Protein AF-A0A1H2KK87-F1 (afdb_monomer)

Organism: NCBI:txid419479

Sequence (84 aa):
MEMISEVVTMEQILIRNLPVGTKAALRARAQQHHRSVEAEAREILADGLEREPVTIVDLLGMDEGADIEFEPERLGLAARTPEL

InterPro domains:
  IPR010985 Ribbon-helix-helix [SSF47598] (12-55)
  IPR013321 Arc-type ribbon-helix-helix [G3DSA:1.10.1220.10] (21-61)
  IPR053853 Antitoxin FitA-like, ribbon-helix-helix [PF22513]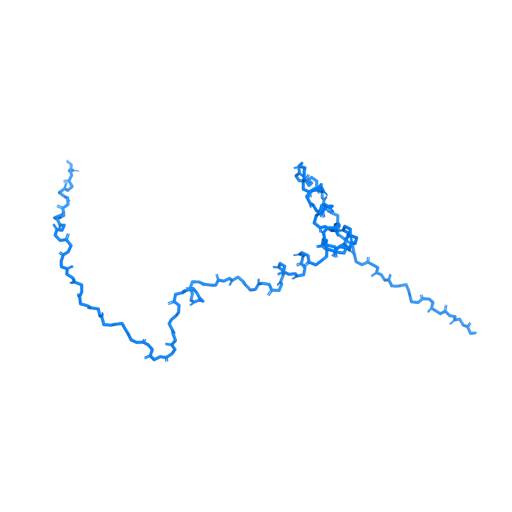 (12-47)

Solvent-accessible surface area (backbone atoms only — not comparable to full-atom values): 5914 Å² total; per-residue (Å²): 138,83,81,79,74,78,74,77,78,78,87,83,84,83,82,76,87,67,60,89,61,50,70,57,54,45,43,56,51,10,59,76,69,74,46,50,56,66,58,41,51,49,49,55,52,49,57,58,68,69,52,70,80,83,45,72,58,75,74,67,57,68,64,93,89,69,79,83,91,81,81,79,76,82,86,81,75,75,83,80,80,79,88,130

Foldseek 3Di:
DDPPPPPPPDDDDDDPPDDPCPLVVLVVVCVVVVHDSVVSVVVVVVVVVPDDPCDPCNVPPDPPPDDDPDDDDDPPDDDDDDDD

Radius of gyration: 26.92 Å; Cα contacts (8 Å, |Δi|>4): 16; chains: 1; bounding box: 40×68×74 Å

Secondary structure (DSSP, 8-state):
----------------SPPTTHHHHHHHHHHHTTS-HHHHHHHHHHHHHHSPPPPHHHHHPPPTT------PPP--PPPPPPP-

Mean predicted aligned error: 13.1 Å

pLDDT: mean 85.87, std 11.83, range [45.34, 98.0]

Nearest PDB structures (foldseek):
  6a7v-assembly1_U  TM=3.849E-01  e=5.546E+00  Mycobacterium tuberculosis H37Rv

Structure (mmCIF, N/CA/C/O backbone):
data_AF-A0A1H2KK87-F1
#
_entry.id   AF-A0A1H2KK87-F1
#
loop_
_atom_site.group_PDB
_atom_site.id
_atom_site.type_symbol
_atom_site.label_atom_id
_atom_site.label_alt_id
_atom_site.label_comp_id
_atom_site.label_asym_id
_atom_site.label_entity_id
_atom_site.label_seq_id
_atom_site.pdbx_PDB_ins_code
_atom_site.Cartn_x
_atom_site.Cartn_y
_atom_site.Cartn_z
_atom_site.occupancy
_atom_site.B_iso_or_equiv
_atom_site.auth_seq_id
_atom_site.auth_comp_id
_atom_site.auth_asym_id
_atom_site.auth_atom_id
_atom_site.pdbx_PDB_model_num
ATOM 1 N N . MET A 1 1 ? -4.349 -31.482 -37.646 1.00 45.34 1 MET A N 1
ATOM 2 C CA . MET A 1 1 ? -3.907 -31.277 -36.254 1.00 45.34 1 MET A CA 1
ATOM 3 C C . MET A 1 1 ? -3.528 -29.813 -36.131 1.00 45.34 1 MET A C 1
ATOM 5 O O . MET A 1 1 ? -2.374 -29.462 -36.325 1.00 45.34 1 MET A O 1
ATOM 9 N N . GLU A 1 2 ? -4.532 -28.951 -35.972 1.00 49.62 2 GLU A N 1
ATOM 10 C CA . GLU A 1 2 ? -4.322 -27.524 -35.716 1.00 49.62 2 GLU A CA 1
ATOM 11 C C . GLU A 1 2 ? -3.980 -27.366 -34.239 1.00 49.62 2 GLU A C 1
ATOM 13 O O . GLU A 1 2 ? -4.783 -27.690 -33.366 1.00 49.62 2 GLU A O 1
ATOM 18 N N . MET A 1 3 ? -2.759 -26.916 -33.962 1.00 54.81 3 MET A N 1
ATOM 19 C CA . MET A 1 3 ? -2.398 -26.415 -32.646 1.00 54.81 3 MET A CA 1
ATOM 20 C C . MET A 1 3 ? -3.048 -25.042 -32.520 1.00 54.81 3 MET A C 1
ATOM 22 O O . MET A 1 3 ? -2.503 -24.048 -32.999 1.00 54.81 3 MET A O 1
ATOM 26 N N . ILE A 1 4 ? -4.239 -24.990 -31.928 1.00 58.97 4 ILE A N 1
ATOM 27 C CA . ILE A 1 4 ? -4.787 -23.735 -31.426 1.00 58.97 4 ILE A CA 1
ATOM 28 C C . ILE A 1 4 ? -3.846 -23.259 -30.318 1.00 58.97 4 ILE A C 1
ATOM 30 O O . ILE A 1 4 ? -3.890 -23.723 -29.185 1.00 58.97 4 ILE A O 1
ATOM 34 N N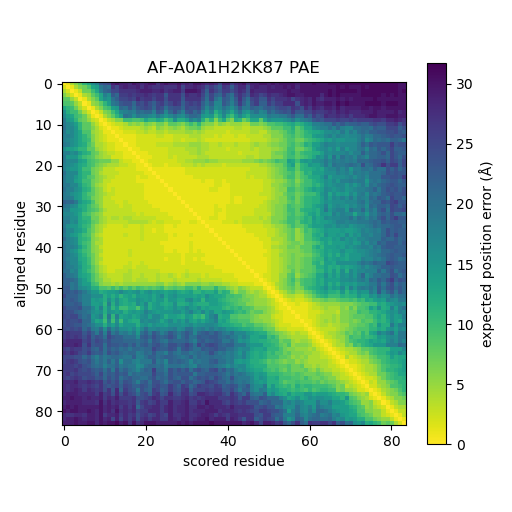 . SER A 1 5 ? -2.906 -22.394 -30.697 1.00 59.06 5 SER A N 1
ATOM 35 C CA . SER A 1 5 ? -2.143 -21.576 -29.768 1.00 59.06 5 SER A CA 1
ATOM 36 C C . SER A 1 5 ? -3.162 -20.813 -28.937 1.00 59.06 5 SER A C 1
ATOM 38 O O . SER A 1 5 ? -3.775 -19.869 -29.433 1.00 59.06 5 SER A O 1
ATOM 40 N N . GLU A 1 6 ? -3.364 -21.237 -27.696 1.00 60.34 6 GLU A N 1
ATOM 41 C CA . GLU A 1 6 ? -4.051 -20.441 -26.695 1.00 60.34 6 GLU A CA 1
ATOM 42 C C . GLU A 1 6 ? -3.297 -19.113 -26.603 1.00 60.34 6 GLU A C 1
ATOM 44 O O . GLU A 1 6 ? -2.167 -19.035 -26.118 1.00 60.34 6 GLU A O 1
ATOM 49 N N . VAL A 1 7 ? -3.869 -18.066 -27.196 1.00 65.62 7 VAL A N 1
ATOM 50 C CA . VAL A 1 7 ? -3.377 -16.709 -27.001 1.00 65.62 7 VAL A CA 1
ATOM 51 C C . VAL A 1 7 ? -3.684 -16.401 -25.547 1.00 65.62 7 VAL A C 1
ATOM 53 O O . VAL A 1 7 ? -4.814 -16.053 -25.216 1.00 65.62 7 VAL A O 1
ATOM 56 N N . VAL A 1 8 ? -2.693 -16.579 -24.674 1.00 63.56 8 VAL A N 1
ATOM 57 C CA . VAL A 1 8 ? -2.752 -16.073 -23.305 1.00 63.56 8 VAL A CA 1
ATOM 58 C C . VAL A 1 8 ? -2.936 -14.565 -23.429 1.00 63.56 8 VAL A C 1
ATOM 60 O O . VAL A 1 8 ? -2.005 -13.835 -23.774 1.00 63.56 8 VAL A O 1
ATOM 63 N N . THR A 1 9 ? -4.162 -14.088 -23.239 1.00 66.38 9 THR A N 1
ATOM 64 C CA . THR A 1 9 ? -4.457 -12.659 -23.259 1.00 66.38 9 THR A CA 1
ATOM 65 C C . THR A 1 9 ? -3.822 -12.048 -22.018 1.00 66.38 9 THR A C 1
ATOM 67 O O . THR A 1 9 ? -4.317 -12.233 -20.909 1.00 66.38 9 THR A O 1
ATOM 70 N N . MET A 1 10 ? -2.688 -11.366 -22.187 1.00 75.69 10 MET A N 1
ATOM 71 C CA . MET A 1 10 ? -2.028 -10.667 -21.085 1.00 75.69 10 MET A CA 1
ATOM 72 C C . MET A 1 10 ? -2.876 -9.464 -20.672 1.00 75.69 10 MET A C 1
ATOM 74 O O . MET A 1 10 ? -3.074 -8.533 -21.454 1.00 75.69 10 MET A O 1
ATOM 78 N N . GLU A 1 11 ? -3.362 -9.468 -19.435 1.00 83.25 11 GLU A N 1
ATOM 79 C CA . GLU A 1 11 ? -4.018 -8.301 -18.852 1.00 83.25 11 GLU A CA 1
ATOM 80 C C . GLU A 1 11 ? -2.991 -7.188 -18.593 1.00 83.25 11 GLU A C 1
ATOM 82 O O . GLU A 1 11 ? -1.944 -7.419 -17.980 1.00 83.25 11 GLU A O 1
ATOM 87 N N . GLN A 1 12 ? -3.288 -5.972 -19.064 1.00 88.94 12 GLN A N 1
ATOM 88 C CA . GLN A 1 12 ? -2.384 -4.824 -18.989 1.00 88.94 12 GLN A CA 1
ATOM 89 C C . GLN A 1 12 ? -3.093 -3.576 -18.451 1.00 88.94 12 GLN A C 1
ATOM 91 O O . GLN A 1 12 ? -4.189 -3.224 -18.882 1.00 88.94 12 GLN A O 1
ATOM 96 N N . ILE A 1 13 ? -2.404 -2.845 -17.569 1.00 89.56 13 ILE A N 1
ATOM 97 C CA . ILE A 1 13 ? -2.829 -1.542 -17.045 1.00 89.56 13 ILE A CA 1
ATOM 98 C C . ILE A 1 13 ? -1.803 -0.478 -17.455 1.00 89.56 13 ILE A C 1
ATOM 100 O O . ILE A 1 13 ? -0.597 -0.656 -17.276 1.00 89.56 13 ILE A O 1
ATOM 104 N N . LEU A 1 14 ? -2.275 0.655 -17.984 1.00 93.56 14 LEU A N 1
ATOM 105 C CA . LEU A 1 14 ? -1.443 1.819 -18.299 1.00 93.56 14 LEU A CA 1
ATOM 106 C C . LEU A 1 14 ? -1.689 2.943 -17.286 1.00 93.56 14 LEU A C 1
ATOM 108 O O . LEU A 1 14 ? -2.733 3.594 -17.313 1.00 93.56 14 LEU A O 1
ATOM 112 N N . ILE A 1 15 ? -0.695 3.233 -16.443 1.00 92.38 15 ILE A N 1
ATOM 113 C CA . ILE A 1 15 ? -0.747 4.363 -15.505 1.00 92.38 15 ILE A CA 1
ATOM 114 C C . ILE A 1 15 ? -0.183 5.611 -16.193 1.00 92.38 15 ILE A C 1
ATOM 116 O O . ILE A 1 15 ? 1.027 5.738 -16.396 1.00 92.38 15 ILE A O 1
ATOM 120 N N . ARG A 1 16 ? -1.068 6.540 -16.567 1.00 95.31 16 ARG A N 1
ATOM 121 C CA . ARG A 1 16 ? -0.689 7.852 -17.118 1.00 95.31 16 ARG A CA 1
ATOM 122 C C . ARG A 1 16 ? -0.408 8.847 -15.994 1.00 95.31 16 ARG A C 1
ATOM 124 O O . ARG A 1 16 ? -0.993 8.742 -14.923 1.00 95.31 16 ARG A O 1
ATOM 131 N N . ASN A 1 17 ? 0.453 9.829 -16.268 1.00 94.38 17 ASN A N 1
ATOM 132 C CA . ASN A 1 17 ? 0.819 10.895 -15.323 1.00 94.38 17 ASN A CA 1
ATOM 133 C C . ASN A 1 17 ? 1.323 10.368 -13.970 1.00 94.38 17 ASN A C 1
ATOM 135 O O . ASN A 1 17 ? 1.007 10.926 -12.922 1.00 94.38 17 ASN A O 1
ATOM 139 N N . LEU A 1 18 ? 2.103 9.283 -13.994 1.00 94.12 18 LEU A N 1
ATOM 140 C CA . LEU A 1 18 ? 2.720 8.749 -12.787 1.00 94.12 18 LEU A CA 1
ATOM 141 C C . LEU A 1 18 ? 3.582 9.845 -12.127 1.00 94.12 18 LEU A C 1
ATOM 143 O O . LEU A 1 18 ? 4.405 10.442 -12.832 1.00 94.12 18 LEU A O 1
ATOM 147 N N . PRO A 1 19 ? 3.429 10.103 -10.813 1.00 96.56 19 PRO A N 1
ATOM 148 C CA . PRO A 1 19 ? 4.190 11.144 -10.143 1.00 96.56 19 PRO A CA 1
ATOM 149 C C . PRO A 1 19 ? 5.697 10.986 -10.354 1.00 96.56 19 PRO A C 1
ATOM 151 O O . PRO A 1 19 ? 6.240 9.878 -10.471 1.00 96.56 19 PRO A O 1
ATOM 154 N N . VAL A 1 20 ? 6.382 12.126 -10.426 1.00 94.56 20 VAL A N 1
ATOM 155 C CA . VAL A 1 20 ? 7.830 12.160 -10.630 1.00 94.56 20 VAL A CA 1
ATOM 156 C C . VAL A 1 20 ? 8.509 11.365 -9.514 1.00 94.56 20 VAL A C 1
ATOM 158 O O . VAL A 1 20 ? 8.192 11.514 -8.339 1.00 94.56 20 VAL A O 1
ATOM 161 N N . GLY A 1 21 ? 9.437 10.486 -9.891 1.00 95.19 21 GLY A N 1
ATOM 162 C CA . GLY A 1 21 ? 10.179 9.642 -8.952 1.00 95.19 21 GLY A CA 1
ATOM 163 C C . GLY A 1 21 ? 9.515 8.304 -8.613 1.00 95.19 21 GLY A C 1
ATOM 164 O O . GLY A 1 21 ? 10.234 7.363 -8.283 1.00 95.19 21 GLY A O 1
ATOM 165 N N . THR A 1 22 ? 8.201 8.128 -8.798 1.00 95.88 22 THR A N 1
ATOM 166 C CA . THR A 1 22 ? 7.522 6.867 -8.432 1.00 95.88 22 THR A CA 1
ATOM 167 C C . THR A 1 22 ? 8.060 5.666 -9.212 1.00 95.88 22 THR A C 1
ATOM 169 O O . THR A 1 22 ? 8.303 4.611 -8.634 1.00 95.88 22 THR A O 1
ATOM 172 N N . LYS A 1 23 ? 8.348 5.817 -10.513 1.00 95.06 23 LYS A N 1
ATOM 173 C CA . LYS A 1 23 ? 8.961 4.736 -11.313 1.00 95.06 23 LYS A CA 1
ATOM 174 C C . LYS A 1 23 ? 10.374 4.382 -10.839 1.00 95.06 23 LYS A C 1
ATOM 176 O O . LYS A 1 23 ? 10.787 3.233 -10.962 1.00 95.06 23 LYS A O 1
ATOM 181 N N . ALA A 1 24 ? 11.128 5.361 -10.336 1.00 96.88 24 ALA A N 1
ATOM 182 C CA . ALA A 1 24 ? 12.466 5.128 -9.797 1.00 96.88 24 ALA A CA 1
ATOM 183 C C . ALA A 1 24 ? 12.393 4.380 -8.459 1.00 96.88 24 ALA A C 1
ATOM 185 O O . ALA A 1 24 ? 13.105 3.395 -8.287 1.00 96.88 24 ALA A O 1
ATOM 186 N N . ALA A 1 25 ? 11.474 4.777 -7.574 1.00 97.50 25 ALA A N 1
ATOM 187 C CA . ALA A 1 25 ? 11.198 4.062 -6.330 1.00 97.50 25 ALA A CA 1
ATOM 188 C C . ALA A 1 25 ? 10.749 2.613 -6.593 1.00 97.50 25 ALA A C 1
ATOM 190 O O . ALA A 1 25 ? 11.283 1.684 -5.991 1.00 97.50 25 ALA A O 1
ATOM 191 N N . LEU A 1 26 ? 9.847 2.406 -7.560 1.00 96.88 26 LEU A N 1
ATOM 192 C CA . LEU A 1 26 ? 9.395 1.071 -7.956 1.00 96.88 26 LEU A CA 1
ATOM 193 C C . LEU A 1 26 ? 10.545 0.208 -8.497 1.00 96.88 26 LEU A C 1
ATOM 195 O O . LEU A 1 26 ? 10.643 -0.965 -8.158 1.00 96.88 26 LEU A O 1
ATOM 199 N N . ARG A 1 27 ? 11.451 0.783 -9.302 1.00 97.38 27 ARG A N 1
ATOM 200 C CA . ARG A 1 27 ? 12.658 0.079 -9.770 1.00 97.38 27 ARG A CA 1
ATOM 201 C C . ARG A 1 27 ? 13.577 -0.324 -8.625 1.00 97.38 27 ARG A C 1
ATOM 203 O O . ARG A 1 27 ? 14.041 -1.457 -8.618 1.00 97.38 27 ARG A O 1
ATOM 210 N N . ALA A 1 28 ? 13.835 0.584 -7.685 1.00 98.00 28 ALA A N 1
ATOM 211 C CA . ALA A 1 28 ? 14.681 0.296 -6.532 1.00 98.00 28 ALA A CA 1
ATOM 212 C C . ALA A 1 28 ? 14.098 -0.853 -5.695 1.00 98.00 28 ALA A C 1
ATOM 214 O O . ALA A 1 28 ? 14.818 -1.786 -5.351 1.00 98.00 28 ALA A O 1
ATOM 215 N N . ARG A 1 29 ? 12.780 -0.832 -5.456 1.00 97.88 29 ARG A N 1
ATOM 216 C CA . ARG A 1 29 ? 12.071 -1.894 -4.735 1.00 97.88 29 ARG A CA 1
ATOM 217 C C . ARG A 1 29 ? 12.103 -3.232 -5.482 1.00 97.88 29 ARG A C 1
ATOM 219 O O . ARG A 1 29 ? 12.483 -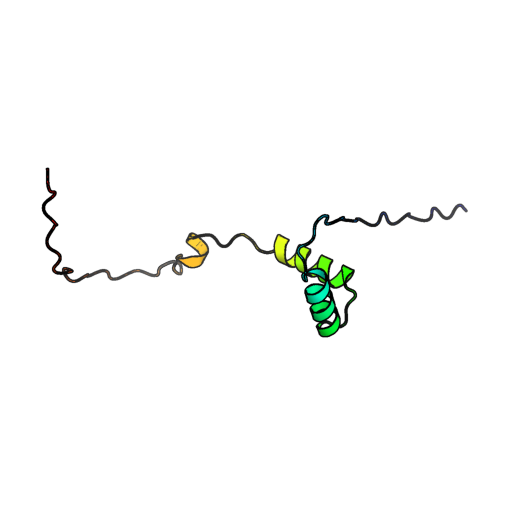4.241 -4.902 1.00 97.88 29 ARG A O 1
ATOM 226 N N . ALA A 1 30 ? 11.822 -3.234 -6.786 1.00 97.94 30 ALA A N 1
ATOM 227 C CA . ALA A 1 30 ? 11.901 -4.440 -7.614 1.00 97.94 30 ALA A CA 1
ATOM 228 C C . ALA A 1 30 ? 13.308 -5.065 -7.590 1.00 97.94 30 ALA A C 1
ATOM 230 O O . ALA A 1 30 ? 13.458 -6.285 -7.537 1.00 97.94 30 ALA A O 1
ATOM 231 N N . GLN A 1 31 ? 14.350 -4.228 -7.576 1.00 97.75 31 GLN A N 1
ATOM 232 C CA . GLN A 1 31 ? 15.736 -4.677 -7.490 1.00 97.75 31 GLN A CA 1
ATOM 233 C C . GLN A 1 31 ? 16.062 -5.297 -6.124 1.00 97.75 31 GLN A C 1
ATOM 235 O O . GLN A 1 31 ? 16.723 -6.332 -6.081 1.00 97.75 31 GLN A O 1
ATOM 240 N N . GLN A 1 32 ? 15.564 -4.707 -5.030 1.00 97.56 32 GLN A N 1
ATOM 241 C CA . GLN A 1 32 ? 15.670 -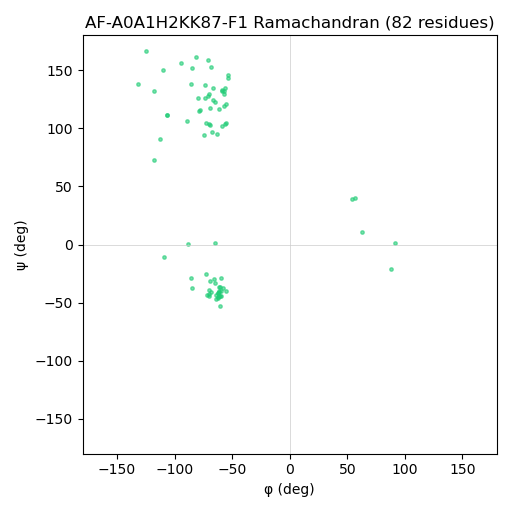5.271 -3.676 1.00 97.56 32 GLN A CA 1
ATOM 242 C C . GLN A 1 32 ? 14.963 -6.626 -3.560 1.00 97.56 32 GLN A C 1
ATOM 244 O O . GLN A 1 32 ? 15.458 -7.516 -2.880 1.00 97.56 32 GLN A O 1
ATOM 249 N N . HIS A 1 33 ? 13.829 -6.794 -4.240 1.00 97.25 33 HIS A N 1
ATOM 250 C CA . HIS A 1 33 ? 13.043 -8.029 -4.225 1.00 97.25 33 HIS A CA 1
ATOM 251 C C . HIS A 1 33 ? 13.464 -9.052 -5.291 1.00 97.25 33 HIS A C 1
ATOM 253 O O . HIS A 1 33 ? 12.869 -10.124 -5.375 1.00 97.25 33 HIS A O 1
ATOM 259 N N . HIS A 1 34 ? 14.475 -8.739 -6.109 1.00 97.44 34 HIS A N 1
ATOM 260 C CA . HIS A 1 34 ? 14.952 -9.578 -7.214 1.00 97.44 34 HIS A CA 1
ATOM 261 C C . HIS A 1 34 ? 13.864 -9.939 -8.244 1.00 97.44 34 HIS A C 1
ATOM 263 O O . HIS A 1 34 ? 13.817 -11.057 -8.759 1.00 97.44 34 HIS A O 1
ATOM 269 N N . ARG A 1 35 ? 12.989 -8.982 -8.568 1.00 96.44 35 ARG A N 1
ATOM 270 C CA . ARG A 1 35 ? 11.865 -9.142 -9.504 1.00 96.44 35 ARG A CA 1
ATOM 271 C C . ARG A 1 35 ? 11.913 -8.095 -10.616 1.00 96.44 35 ARG A C 1
ATOM 273 O O . ARG A 1 35 ? 12.647 -7.108 -10.550 1.00 96.44 35 ARG A O 1
ATOM 280 N N . SER A 1 36 ? 11.120 -8.305 -11.667 1.00 96.94 36 SER A N 1
ATOM 281 C CA . SER A 1 36 ? 10.906 -7.264 -12.674 1.00 96.94 36 SER A CA 1
ATOM 282 C C . SER A 1 36 ? 10.054 -6.127 -12.100 1.00 96.94 36 SER A C 1
ATOM 284 O O . SER A 1 36 ? 9.298 -6.309 -11.149 1.00 96.94 36 SER A O 1
ATOM 286 N N . VAL A 1 37 ? 10.140 -4.943 -12.709 1.00 95.38 37 VAL A N 1
ATOM 287 C CA . VAL A 1 37 ? 9.322 -3.779 -12.317 1.00 95.38 37 VAL A CA 1
ATOM 288 C C . VAL A 1 37 ? 7.826 -4.067 -12.466 1.00 95.38 37 VAL A C 1
ATOM 290 O O . VAL A 1 37 ? 7.029 -3.596 -11.662 1.00 95.38 37 VAL A O 1
ATOM 293 N N . GLU A 1 38 ? 7.444 -4.827 -13.493 1.00 94.06 38 GLU A N 1
ATOM 294 C CA . GLU A 1 38 ? 6.054 -5.224 -13.723 1.00 94.06 38 GLU A CA 1
ATOM 295 C C . GLU A 1 38 ? 5.577 -6.228 -12.672 1.00 94.06 38 GLU A C 1
ATOM 297 O O . GLU A 1 38 ? 4.486 -6.066 -12.134 1.00 94.06 38 GLU A O 1
ATOM 302 N N . ALA A 1 39 ? 6.401 -7.228 -12.345 1.00 94.88 39 ALA A N 1
ATOM 303 C CA . ALA A 1 39 ? 6.085 -8.187 -11.294 1.00 94.88 39 ALA A CA 1
ATOM 304 C C . ALA A 1 39 ? 5.934 -7.480 -9.940 1.00 94.88 39 ALA A C 1
ATOM 306 O O . ALA A 1 39 ? 4.957 -7.708 -9.244 1.00 94.88 39 ALA A O 1
ATOM 307 N N . GLU A 1 40 ? 6.832 -6.550 -9.609 1.00 97.00 40 GLU A N 1
ATOM 308 C CA . GLU A 1 40 ? 6.716 -5.750 -8.387 1.00 97.00 40 GLU A CA 1
ATOM 309 C C . GLU A 1 40 ? 5.444 -4.886 -8.379 1.00 97.00 40 GLU A C 1
ATOM 311 O O . GLU A 1 40 ? 4.755 -4.808 -7.368 1.00 97.00 40 GLU A O 1
ATOM 316 N N . ALA A 1 41 ? 5.091 -4.258 -9.506 1.00 95.50 41 ALA A N 1
ATOM 317 C CA . ALA A 1 41 ? 3.848 -3.491 -9.608 1.00 95.50 41 ALA A CA 1
ATOM 318 C C . ALA A 1 41 ? 2.607 -4.370 -9.403 1.00 95.50 41 ALA A C 1
ATOM 320 O O . ALA A 1 41 ? 1.666 -3.950 -8.736 1.00 95.50 41 ALA A O 1
ATOM 321 N N . ARG A 1 42 ? 2.612 -5.577 -9.976 1.00 94.38 42 ARG A N 1
ATOM 322 C CA . ARG A 1 42 ? 1.524 -6.551 -9.859 1.00 94.38 42 ARG A CA 1
ATOM 323 C C . ARG A 1 42 ? 1.325 -6.988 -8.413 1.00 94.38 42 ARG A C 1
ATOM 325 O O . ARG A 1 42 ? 0.196 -6.982 -7.948 1.00 94.38 42 ARG A O 1
ATOM 332 N N . GLU A 1 43 ? 2.410 -7.285 -7.709 1.00 95.31 43 GLU A N 1
ATOM 333 C CA . GLU A 1 43 ? 2.375 -7.686 -6.297 1.00 95.31 43 GLU A CA 1
ATOM 334 C C . GLU A 1 43 ? 1.857 -6.550 -5.412 1.00 95.31 43 GLU A C 1
ATOM 336 O O . GLU A 1 43 ? 0.969 -6.761 -4.602 1.00 95.31 43 GLU A O 1
ATOM 341 N N . ILE A 1 44 ? 2.309 -5.311 -5.636 1.00 95.00 44 ILE A N 1
ATOM 342 C CA . ILE A 1 44 ? 1.797 -4.142 -4.901 1.00 95.00 44 ILE A CA 1
ATOM 343 C C . ILE A 1 44 ? 0.292 -3.952 -5.110 1.00 95.00 44 ILE A C 1
ATOM 345 O O . ILE A 1 44 ? -0.416 -3.569 -4.179 1.00 95.00 44 ILE A O 1
ATOM 349 N N . LEU A 1 45 ? -0.189 -4.166 -6.337 1.00 93.44 45 LEU A N 1
ATOM 350 C CA . LEU A 1 45 ? -1.612 -4.065 -6.648 1.00 93.44 45 LEU A CA 1
ATOM 351 C C . LEU A 1 45 ? -2.406 -5.210 -6.013 1.00 93.44 45 LEU A C 1
ATOM 353 O O . LEU A 1 45 ? -3.466 -4.941 -5.458 1.00 93.44 45 LEU A O 1
ATOM 357 N N . ALA A 1 46 ? -1.897 -6.443 -6.059 1.00 93.12 46 ALA A N 1
ATOM 358 C CA . ALA A 1 46 ? -2.518 -7.597 -5.413 1.00 93.12 46 ALA A CA 1
ATOM 359 C C . ALA A 1 46 ? -2.613 -7.392 -3.893 1.00 93.12 46 ALA A C 1
ATOM 361 O O . ALA A 1 46 ? -3.717 -7.379 -3.358 1.00 93.12 46 ALA A O 1
ATOM 362 N N . ASP A 1 47 ? -1.495 -7.071 -3.233 1.00 93.38 47 ASP A N 1
ATOM 363 C CA . ASP A 1 47 ? -1.439 -6.761 -1.798 1.00 93.38 47 ASP A CA 1
ATOM 364 C C . ASP A 1 47 ? -2.405 -5.629 -1.414 1.00 93.38 47 ASP A C 1
ATOM 366 O O . ASP A 1 47 ? -3.015 -5.635 -0.346 1.00 93.38 47 ASP A O 1
ATOM 370 N N . GLY A 1 48 ? -2.510 -4.605 -2.266 1.00 91.25 48 GLY A N 1
ATOM 371 C CA . GLY A 1 48 ? -3.393 -3.465 -2.041 1.00 91.25 48 GLY A CA 1
ATOM 372 C C . GLY A 1 48 ? -4.878 -3.812 -2.152 1.00 91.25 48 GLY A C 1
ATOM 373 O O . GLY A 1 48 ? -5.681 -3.188 -1.467 1.00 91.25 48 GLY A O 1
ATOM 374 N N . LEU A 1 49 ? -5.231 -4.782 -3.000 1.00 89.81 49 LEU A N 1
ATOM 375 C CA . LEU A 1 49 ? -6.604 -5.251 -3.199 1.00 89.81 49 LEU A CA 1
ATOM 376 C C . LEU A 1 49 ? -7.014 -6.332 -2.191 1.00 89.81 49 LEU A C 1
ATOM 378 O O . LEU A 1 49 ? -8.192 -6.419 -1.864 1.00 89.81 49 LEU A O 1
ATOM 382 N N . GLU A 1 50 ? -6.070 -7.134 -1.694 1.00 89.94 50 GLU A N 1
ATOM 383 C CA . GLU A 1 50 ? -6.317 -8.131 -0.640 1.00 89.94 50 GLU A CA 1
ATOM 384 C C . GLU A 1 50 ? -6.521 -7.500 0.741 1.00 89.94 50 GLU A C 1
ATOM 386 O O . GLU A 1 50 ? -7.159 -8.088 1.614 1.00 89.94 50 GLU A O 1
ATOM 391 N N . ARG A 1 51 ? -5.974 -6.302 0.966 1.00 81.81 51 ARG A N 1
ATOM 392 C CA . ARG A 1 51 ? -6.169 -5.575 2.221 1.00 81.81 51 ARG A CA 1
ATOM 393 C C . ARG A 1 51 ? -7.604 -5.071 2.325 1.00 81.81 51 ARG A C 1
ATOM 395 O O . ARG A 1 51 ? -7.947 -4.040 1.747 1.00 81.81 51 ARG A O 1
ATOM 402 N N . GLU A 1 52 ? -8.403 -5.758 3.136 1.00 78.75 52 GLU A N 1
ATOM 403 C CA . GLU A 1 52 ? -9.691 -5.245 3.597 1.00 78.75 52 GLU A CA 1
ATOM 404 C C . GLU A 1 52 ? -9.468 -3.881 4.283 1.00 78.75 52 GLU A C 1
ATOM 406 O O . GLU A 1 52 ? -8.512 -3.732 5.062 1.00 78.75 52 GLU A O 1
ATOM 411 N N . PRO A 1 53 ? -10.291 -2.857 3.997 1.00 80.06 53 PRO A N 1
ATOM 412 C CA . PRO A 1 53 ? -10.205 -1.593 4.704 1.00 80.06 53 PRO A CA 1
ATOM 413 C C . PRO A 1 53 ? -10.370 -1.850 6.199 1.00 80.06 53 PRO A C 1
ATOM 415 O O . PRO A 1 53 ? -11.413 -2.330 6.633 1.00 80.06 53 PRO A O 1
ATOM 418 N N . VAL A 1 54 ? -9.348 -1.508 6.982 1.00 84.69 54 VAL A N 1
ATOM 419 C CA . VAL A 1 54 ? -9.419 -1.645 8.436 1.00 84.69 54 VAL A CA 1
ATOM 420 C C . VAL A 1 54 ? -10.556 -0.760 8.941 1.00 84.69 54 VAL A C 1
ATOM 422 O O . VAL A 1 54 ? -10.531 0.465 8.773 1.00 84.69 54 VAL A O 1
ATOM 425 N N . THR A 1 55 ? -11.572 -1.376 9.530 1.00 87.69 55 THR A N 1
ATOM 426 C CA . THR A 1 55 ? -12.726 -0.667 10.068 1.00 87.69 55 THR A CA 1
ATOM 427 C C . THR A 1 55 ? -12.411 -0.116 11.455 1.00 87.69 55 THR A C 1
ATOM 429 O O . THR A 1 55 ? -11.497 -0.559 12.149 1.00 87.69 55 THR A O 1
ATOM 432 N N . ILE A 1 56 ? -13.201 0.861 11.906 1.00 88.31 56 ILE A N 1
ATOM 433 C CA . ILE A 1 56 ? -13.103 1.342 13.290 1.00 88.31 56 ILE A CA 1
ATOM 434 C C . ILE A 1 56 ? -13.368 0.217 14.305 1.00 88.31 56 ILE A C 1
ATOM 436 O O . ILE A 1 56 ? -12.810 0.243 15.397 1.00 88.31 56 ILE A O 1
ATOM 440 N N . VAL A 1 57 ? -14.176 -0.782 13.931 1.00 87.69 57 VAL A N 1
ATOM 441 C CA . VAL A 1 57 ? -14.453 -1.966 14.752 1.00 87.69 57 VAL A CA 1
ATOM 442 C C . VAL A 1 57 ? -13.220 -2.860 14.836 1.00 87.69 57 VAL A C 1
ATOM 444 O O . VAL A 1 57 ? -12.908 -3.322 15.921 1.00 87.69 57 VAL A O 1
ATOM 447 N N . ASP A 1 58 ? -12.461 -3.030 13.754 1.00 86.75 58 ASP A N 1
ATOM 448 C CA . ASP A 1 58 ? -11.216 -3.813 13.785 1.00 86.75 58 ASP A CA 1
ATOM 449 C C . ASP A 1 58 ? -10.138 -3.162 14.667 1.00 86.75 58 ASP A C 1
ATOM 451 O O . ASP A 1 58 ? -9.300 -3.848 15.243 1.00 86.75 58 ASP A O 1
ATOM 455 N N . LEU A 1 59 ? -10.146 -1.827 14.771 1.00 88.88 59 LEU A N 1
ATOM 456 C CA . LEU A 1 59 ? -9.169 -1.075 15.568 1.00 88.88 59 LEU A CA 1
ATOM 457 C C . LEU A 1 59 ? -9.538 -0.960 17.046 1.00 88.88 59 LEU A C 1
ATOM 459 O O . LEU A 1 59 ? -8.647 -0.913 17.892 1.00 88.88 59 LEU A O 1
ATOM 463 N N . LEU A 1 60 ? -10.829 -0.801 17.341 1.00 88.75 60 LEU A N 1
ATOM 464 C CA . LEU A 1 60 ? -11.334 -0.500 18.685 1.00 88.75 60 LEU A CA 1
ATOM 465 C C . LEU A 1 60 ? -12.084 -1.668 19.323 1.00 88.75 60 LEU A C 1
ATOM 467 O O . LEU A 1 60 ? -12.427 -1.596 20.502 1.00 88.75 60 LEU A O 1
ATOM 471 N N . GLY A 1 61 ? -12.390 -2.704 18.546 1.00 87.62 61 GLY A N 1
ATOM 472 C CA . GLY A 1 61 ? -13.047 -3.908 19.020 1.00 87.62 61 GLY A CA 1
ATOM 473 C C . GLY A 1 61 ? -12.209 -4.560 20.107 1.00 87.62 61 GLY A C 1
ATOM 474 O O . GLY A 1 61 ? -10.997 -4.716 19.974 1.00 87.62 61 GLY A O 1
ATOM 475 N N . MET A 1 62 ? -12.869 -4.908 21.202 1.00 81.94 62 MET A N 1
ATOM 476 C CA . MET A 1 62 ? -12.267 -5.687 22.272 1.00 81.94 62 MET A CA 1
ATOM 477 C C . MET A 1 62 ? -12.587 -7.161 22.047 1.00 81.94 62 MET A C 1
ATOM 479 O O . MET A 1 62 ? -13.581 -7.485 21.391 1.00 81.94 62 MET A O 1
ATOM 483 N N . ASP A 1 63 ? -11.760 -8.045 22.602 1.00 84.44 63 ASP A N 1
ATOM 484 C CA . ASP A 1 63 ? -12.046 -9.479 22.594 1.00 84.44 63 ASP A CA 1
ATOM 485 C C . ASP A 1 63 ? -13.439 -9.750 23.186 1.00 84.44 63 ASP A C 1
ATOM 487 O O . ASP A 1 63 ? -13.870 -9.085 24.135 1.00 84.44 63 ASP A O 1
ATOM 491 N N . GLU A 1 64 ? -14.155 -10.733 22.633 1.00 80.56 64 GLU A N 1
ATOM 492 C CA . GLU A 1 64 ? -15.485 -11.096 23.125 1.00 80.56 64 GLU A CA 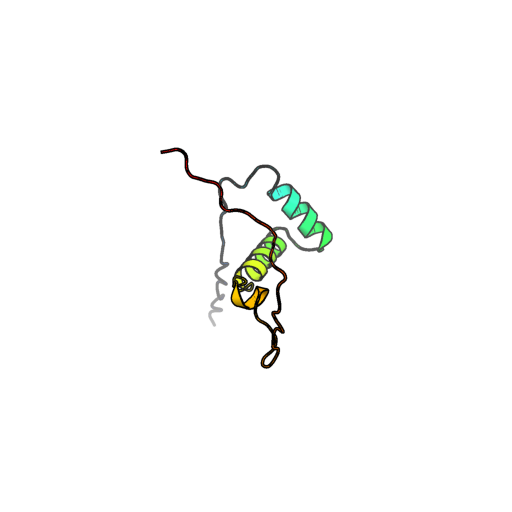1
ATOM 493 C C . GLU A 1 64 ? -15.438 -11.417 24.629 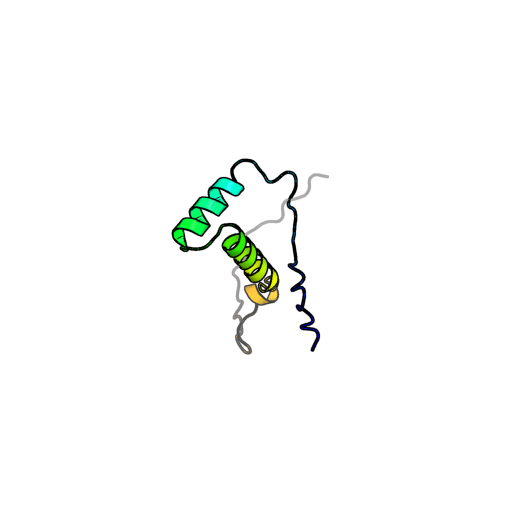1.00 80.56 64 GLU A C 1
ATOM 495 O O . GLU A 1 64 ? -14.734 -12.324 25.072 1.00 80.56 64 GLU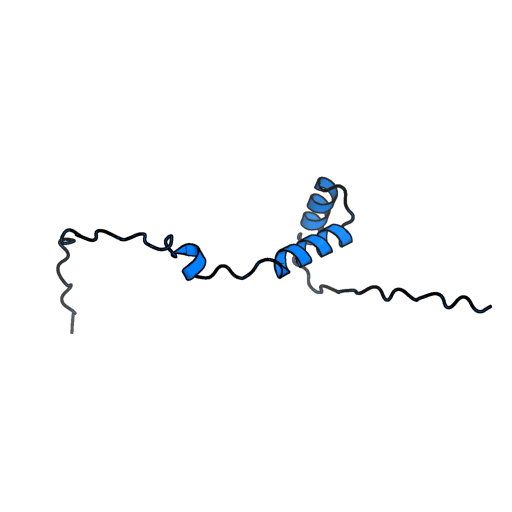 A O 1
ATOM 500 N N . GLY A 1 65 ? -16.208 -10.665 25.421 1.00 79.38 65 GLY A N 1
ATOM 501 C CA . GLY A 1 65 ? -16.277 -10.822 26.877 1.00 79.38 65 GLY A CA 1
ATOM 502 C C . GLY A 1 65 ? -15.294 -9.963 27.676 1.00 79.38 65 GLY A C 1
ATOM 503 O O . GLY A 1 65 ? -15.303 -10.041 28.904 1.00 79.38 65 GLY A O 1
ATOM 504 N N . ALA A 1 66 ? -14.479 -9.131 27.025 1.00 84.81 66 ALA A N 1
ATOM 505 C CA . ALA A 1 66 ? -13.724 -8.095 27.715 1.00 84.81 66 ALA A CA 1
ATOM 506 C C . ALA A 1 66 ? -14.663 -6.952 28.143 1.00 84.81 66 ALA A C 1
ATOM 508 O O . ALA A 1 66 ? -15.396 -6.399 27.323 1.00 84.81 66 ALA A O 1
ATOM 509 N N . ASP A 1 67 ? -14.637 -6.607 29.430 1.00 86.38 67 ASP A N 1
ATOM 510 C CA . ASP A 1 67 ? -15.433 -5.525 30.016 1.00 86.38 67 ASP A CA 1
ATOM 511 C C . ASP A 1 67 ? -14.523 -4.357 30.423 1.00 86.38 67 ASP A C 1
ATOM 513 O O . ASP A 1 67 ? -13.351 -4.560 30.760 1.00 86.38 67 ASP A O 1
ATOM 517 N N . ILE A 1 68 ? -15.045 -3.132 30.385 1.00 84.50 68 ILE A N 1
ATOM 518 C CA . ILE A 1 68 ? -14.311 -1.930 30.799 1.00 84.50 68 ILE A CA 1
ATOM 519 C C . ILE A 1 68 ? -14.866 -1.471 32.144 1.00 84.50 68 ILE A C 1
ATOM 521 O O . ILE A 1 68 ? -15.973 -0.938 32.219 1.00 84.50 68 ILE A O 1
ATOM 525 N N . GLU A 1 69 ? -14.060 -1.591 33.199 1.00 86.06 69 GLU A N 1
ATOM 526 C CA . GLU A 1 69 ? -14.353 -0.928 34.469 1.00 86.06 69 GLU A CA 1
ATOM 527 C C . GLU A 1 69 ? -14.106 0.580 34.309 1.00 86.06 69 GLU A C 1
ATOM 529 O O . GLU A 1 69 ? -12.969 1.049 34.215 1.00 86.06 69 GLU A O 1
ATOM 534 N N . PHE A 1 70 ? -15.194 1.342 34.197 1.00 85.31 70 PHE A N 1
ATOM 535 C CA . PHE A 1 70 ? -15.158 2.767 33.889 1.00 85.31 70 PHE A CA 1
ATOM 536 C C . PHE A 1 70 ? -15.638 3.607 35.075 1.00 85.31 70 PHE A C 1
ATOM 538 O O . PHE A 1 70 ? -16.813 3.951 35.176 1.00 85.31 70 PHE A O 1
ATOM 545 N N . GLU A 1 71 ? -14.697 3.998 35.933 1.00 89.00 71 GLU A N 1
ATOM 546 C CA . GLU A 1 71 ? -14.920 4.912 37.062 1.00 89.00 71 GLU A CA 1
ATOM 547 C C . GLU A 1 71 ? -14.067 6.186 36.890 1.00 89.00 71 GLU A C 1
ATOM 549 O O . GLU A 1 71 ? -13.030 6.345 37.540 1.00 89.00 71 GLU A O 1
ATOM 554 N N . PRO A 1 72 ? -14.425 7.094 35.957 1.00 84.88 72 PRO A N 1
ATOM 555 C CA . PRO A 1 72 ? -13.611 8.266 35.671 1.00 84.88 72 PRO A CA 1
ATOM 556 C C . PRO A 1 72 ? -13.720 9.306 36.789 1.00 84.88 72 PRO A C 1
ATOM 558 O O . PRO A 1 72 ? -14.807 9.676 37.244 1.00 84.88 72 PRO A O 1
ATOM 561 N N . GLU A 1 73 ? -12.587 9.884 37.166 1.00 87.56 73 GLU A N 1
ATOM 562 C CA . GLU A 1 73 ? -12.589 11.062 38.024 1.00 87.56 73 GLU A CA 1
ATOM 563 C C . GLU A 1 73 ? -13.158 12.289 37.291 1.00 87.56 73 GLU A C 1
ATOM 565 O O . GLU A 1 73 ? -13.080 12.433 36.066 1.00 87.56 73 GLU A O 1
ATOM 570 N N . ARG A 1 74 ? -13.731 13.230 38.052 1.00 83.75 74 ARG A N 1
ATOM 571 C CA . ARG A 1 74 ? -14.209 14.497 37.488 1.00 83.75 74 ARG A CA 1
ATOM 572 C C . ARG A 1 74 ? -13.024 15.299 36.955 1.00 83.75 74 ARG A C 1
ATOM 574 O O . ARG A 1 74 ? -12.168 15.715 37.724 1.00 83.75 74 ARG A O 1
ATOM 581 N N . LEU A 1 75 ? -13.063 15.646 35.669 1.00 83.12 75 LEU A N 1
ATOM 582 C CA . LEU A 1 75 ? -12.004 16.388 34.967 1.00 83.12 75 LEU A CA 1
ATOM 583 C C . LEU A 1 75 ? -11.774 17.834 35.472 1.00 83.12 75 LEU A C 1
ATOM 585 O O . LEU A 1 75 ? -10.971 18.566 34.906 1.00 83.12 75 LEU A O 1
ATOM 589 N N . GLY A 1 76 ? -12.501 18.289 36.499 1.00 83.81 76 GLY A N 1
ATOM 590 C CA . GLY A 1 76 ? -12.356 19.631 37.078 1.00 83.81 76 GLY A CA 1
ATOM 591 C C . GLY A 1 76 ? -12.685 20.787 36.124 1.00 83.81 76 GLY A C 1
ATOM 592 O O . GLY A 1 76 ? -12.403 21.939 36.444 1.00 83.81 76 GLY A O 1
ATOM 593 N N . LEU A 1 77 ? -13.271 20.506 34.954 1.00 81.69 77 LEU A N 1
ATOM 594 C CA . LEU A 1 77 ? -13.580 21.525 33.956 1.00 81.69 77 LEU A CA 1
ATOM 595 C C . LEU A 1 77 ? -14.857 22.279 34.331 1.00 81.69 77 LEU A C 1
ATOM 597 O O . LEU A 1 77 ? -15.920 21.684 34.506 1.00 81.69 77 LEU A O 1
ATOM 601 N N . ALA A 1 78 ? -14.755 23.604 34.394 1.00 79.44 78 ALA A N 1
ATOM 602 C CA . ALA A 1 78 ? -15.909 24.490 34.419 1.00 79.44 78 ALA A CA 1
ATOM 603 C C . ALA A 1 78 ? -16.361 24.783 32.981 1.00 79.44 78 ALA A C 1
ATOM 605 O O . ALA A 1 78 ? -15.534 25.016 32.094 1.00 79.44 78 ALA A O 1
ATOM 606 N N . ALA A 1 79 ? -17.673 24.781 32.741 1.00 78.69 79 ALA A N 1
ATOM 607 C CA . ALA A 1 79 ? -18.222 25.218 31.464 1.00 78.69 79 ALA A CA 1
ATOM 608 C C . ALA A 1 79 ? -17.800 26.672 31.195 1.00 78.69 79 ALA A C 1
ATOM 610 O O . ALA A 1 79 ? -17.906 27.527 32.075 1.00 78.69 79 ALA A O 1
ATOM 611 N N . ARG A 1 80 ? -17.319 26.958 29.980 1.00 78.75 80 ARG A N 1
ATOM 612 C CA . ARG A 1 80 ? -17.100 28.344 29.555 1.00 78.75 80 ARG A CA 1
ATOM 613 C C . ARG A 1 80 ? -18.458 29.005 29.347 1.00 78.75 80 ARG A C 1
ATOM 615 O O . ARG A 1 80 ? -19.293 2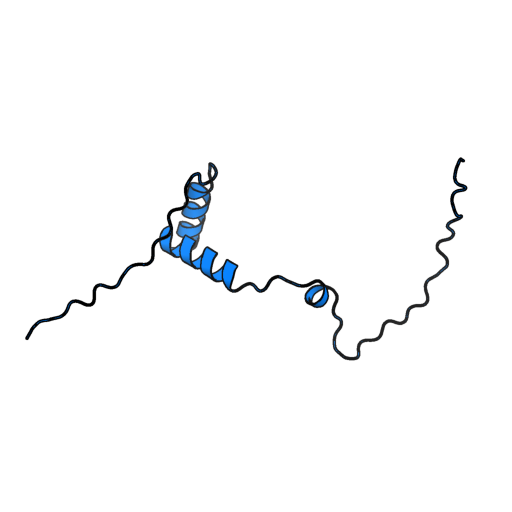8.463 28.627 1.00 78.75 80 ARG A O 1
ATOM 622 N N . THR A 1 81 ? -18.667 30.158 29.970 1.00 78.12 81 THR A N 1
ATOM 623 C CA . THR A 1 81 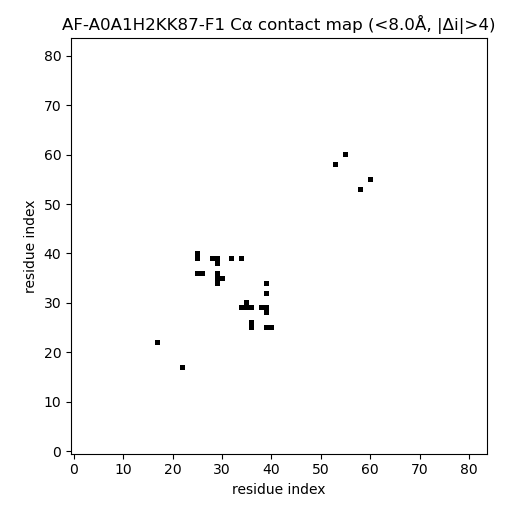? -19.859 30.976 29.738 1.00 78.12 81 THR A CA 1
ATOM 624 C C . THR A 1 81 ? -19.809 31.504 28.301 1.00 78.12 81 THR A C 1
ATOM 626 O O . THR A 1 81 ? -18.801 32.111 27.938 1.00 78.12 81 THR A O 1
ATOM 629 N N . PRO A 1 82 ? -20.830 31.260 27.463 1.00 76.81 82 PRO A N 1
ATOM 630 C CA . PRO A 1 82 ? -20.873 31.840 26.129 1.00 76.81 82 PRO A CA 1
ATOM 631 C C . PRO A 1 82 ? -21.024 33.363 26.229 1.00 76.81 82 PRO A C 1
ATOM 633 O O . PRO A 1 82 ? -21.838 33.857 27.010 1.00 76.81 82 PRO A O 1
ATOM 636 N N . GLU A 1 83 ? -20.241 34.096 25.442 1.00 74.94 83 GLU A N 1
ATOM 637 C CA . GLU A 1 83 ? -20.467 35.522 25.199 1.00 74.94 83 GLU A CA 1
ATOM 638 C C . GLU A 1 83 ? -21.615 35.631 24.182 1.00 74.94 83 GLU A C 1
ATOM 640 O O . GLU A 1 83 ? -21.507 35.096 23.076 1.00 74.94 83 GLU A O 1
ATOM 645 N N . LEU A 1 84 ? -22.739 36.222 24.603 1.00 72.06 84 LEU A N 1
ATOM 646 C CA . LEU A 1 84 ? -23.925 36.481 23.774 1.00 72.06 84 LEU A CA 1
ATOM 647 C C . LEU A 1 84 ? -23.853 37.870 23.138 1.00 72.06 84 LEU A C 1
ATOM 649 O O . LEU A 1 84 ? -23.474 38.816 23.866 1.00 72.06 84 LEU A O 1
#